Protein AF-A0A3A4XPN2-F1 (afdb_monomer_lite)

pLDDT: mean 94.7, std 4.21, range [78.62, 98.31]

Sequence (45 aa):
IRLMDGQEIRVITAKPMPINTDGEVTAYTPALFRVKKGLLPVFAP

Radius of gyration: 13.8 Å; chains: 1; bounding box: 25×20×35 Å

Foldseek 3Di:
DDDDDDQKDFDADPDWDFDDDPRDGDGTPRDIHGDDPPPDDDDDD

Secondary structure (DSSP, 8-state):
------SEEEE--SS--EEEETTEEEEESSEEEE--TTSS-----

Structure (mmCIF, N/CA/C/O 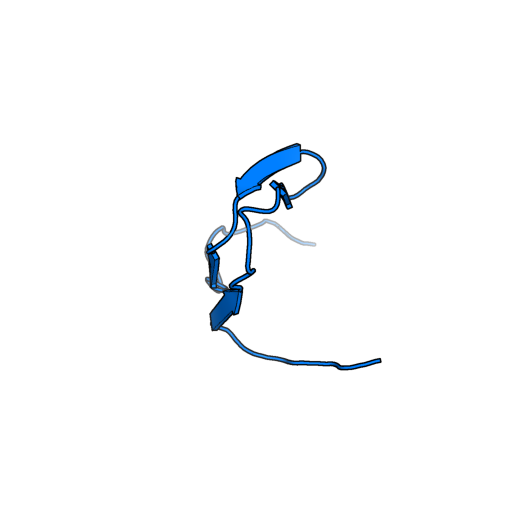backbone):
data_AF-A0A3A4XPN2-F1
#
_entry.id   AF-A0A3A4XPN2-F1
#
loop_
_atom_site.group_PDB
_atom_site.id
_atom_site.type_symbol
_atom_site.label_atom_id
_atom_site.label_alt_id
_atom_site.label_comp_id
_atom_site.label_asym_id
_atom_site.label_entity_id
_atom_site.label_seq_id
_atom_site.pdbx_PDB_ins_code
_atom_site.Cartn_x
_atom_site.Cartn_y
_atom_site.Cartn_z
_atom_site.occupancy
_atom_site.B_iso_or_equiv
_atom_site.auth_seq_id
_atom_site.auth_comp_id
_atom_site.auth_asym_id
_atom_site.auth_atom_id
_atom_site.pdbx_PDB_model_num
ATOM 1 N N . ILE A 1 1 ? -2.627 12.502 -17.524 1.00 78.81 1 ILE A N 1
ATOM 2 C CA . ILE A 1 1 ? -2.745 11.889 -16.176 1.00 78.81 1 ILE A CA 1
ATOM 3 C C . ILE A 1 1 ? -3.716 10.719 -16.298 1.00 78.81 1 ILE A C 1
ATOM 5 O O . ILE A 1 1 ? -4.719 10.883 -16.981 1.00 78.81 1 ILE A O 1
ATOM 9 N N . ARG A 1 2 ? -3.403 9.544 -15.738 1.00 91.94 2 ARG A N 1
ATOM 10 C CA . ARG A 1 2 ? -4.330 8.400 -15.669 1.00 91.94 2 ARG A CA 1
ATOM 11 C C . ARG A 1 2 ? -4.666 8.151 -14.202 1.00 91.94 2 ARG A C 1
ATOM 13 O O . ARG A 1 2 ? -3.750 8.134 -13.388 1.00 91.94 2 ARG A O 1
ATOM 20 N N . LEU A 1 3 ? -5.949 7.984 -13.896 1.00 94.00 3 LEU A N 1
ATOM 21 C CA . LEU A 1 3 ? -6.450 7.670 -12.560 1.00 94.00 3 LEU A CA 1
ATOM 22 C C . LEU A 1 3 ? -7.094 6.284 -12.603 1.00 94.00 3 LEU A C 1
ATOM 24 O O . LEU A 1 3 ? -7.802 5.967 -13.558 1.00 94.00 3 LEU A O 1
ATOM 28 N N . MET A 1 4 ? -6.827 5.470 -11.590 1.00 94.00 4 MET A N 1
ATOM 29 C CA . MET A 1 4 ? -7.435 4.155 -11.411 1.00 9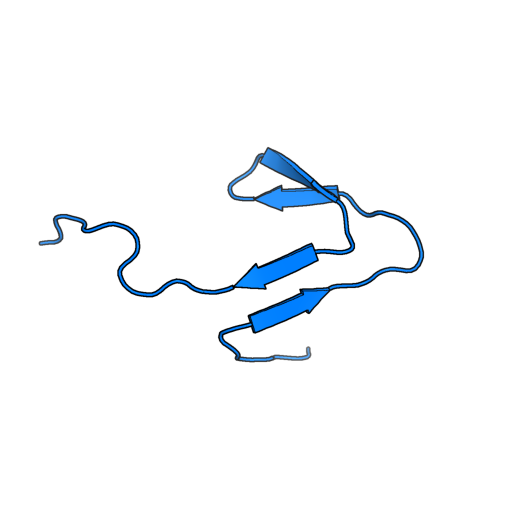4.00 4 MET A CA 1
ATOM 30 C C . MET A 1 4 ? -7.869 4.032 -9.954 1.00 94.00 4 MET A C 1
ATOM 32 O O . MET A 1 4 ? -7.145 4.481 -9.068 1.00 94.00 4 MET A O 1
ATOM 36 N N . ASP A 1 5 ? -9.030 3.427 -9.726 1.00 95.38 5 ASP A N 1
ATOM 37 C CA . ASP A 1 5 ? -9.532 3.068 -8.401 1.00 95.38 5 ASP A CA 1
ATOM 38 C C . ASP A 1 5 ? -9.739 1.551 -8.339 1.00 95.38 5 ASP A C 1
ATOM 40 O O . ASP A 1 5 ? -10.077 0.915 -9.342 1.00 95.38 5 ASP A O 1
ATOM 44 N N . GLY A 1 6 ? -9.485 0.959 -7.176 1.00 93.88 6 GLY A N 1
ATOM 45 C CA . GLY A 1 6 ? -9.550 -0.483 -6.988 1.00 93.88 6 GLY A CA 1
ATOM 46 C C . GLY A 1 6 ? -8.998 -0.925 -5.639 1.00 93.88 6 GLY A C 1
ATOM 47 O O . GLY A 1 6 ? -8.113 -0.300 -5.061 1.00 93.88 6 GLY A O 1
ATOM 48 N N . GLN A 1 7 ? -9.514 -2.044 -5.134 1.00 96.62 7 GLN A N 1
ATOM 49 C CA . GLN A 1 7 ? -9.050 -2.632 -3.872 1.00 96.62 7 GLN A CA 1
ATOM 50 C C . GLN A 1 7 ? -7.836 -3.546 -4.053 1.00 96.62 7 GLN A C 1
ATOM 52 O O . GLN A 1 7 ? -7.169 -3.869 -3.072 1.00 96.62 7 GLN A O 1
ATOM 57 N N . GLU A 1 8 ? -7.553 -3.960 -5.288 1.00 97.75 8 GLU A N 1
ATOM 58 C CA . GLU A 1 8 ? -6.437 -4.823 -5.645 1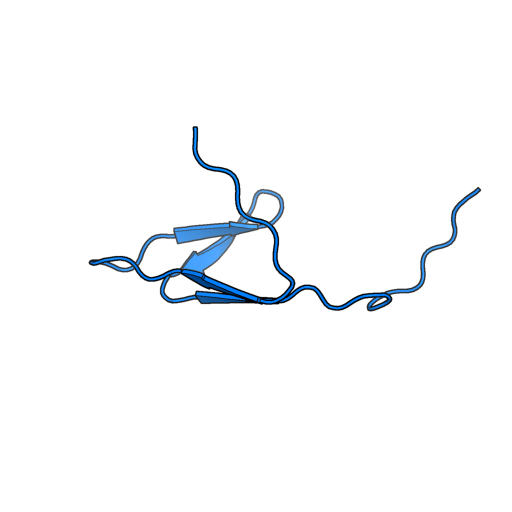.00 97.75 8 GLU A CA 1
ATOM 59 C C . GLU A 1 8 ? -5.818 -4.368 -6.966 1.00 97.75 8 GLU A C 1
ATOM 61 O O . GLU A 1 8 ? -6.512 -4.249 -7.975 1.00 97.75 8 GLU A O 1
ATOM 66 N N . ILE A 1 9 ? -4.510 -4.110 -6.957 1.00 97.12 9 ILE A N 1
ATOM 67 C CA . ILE A 1 9 ?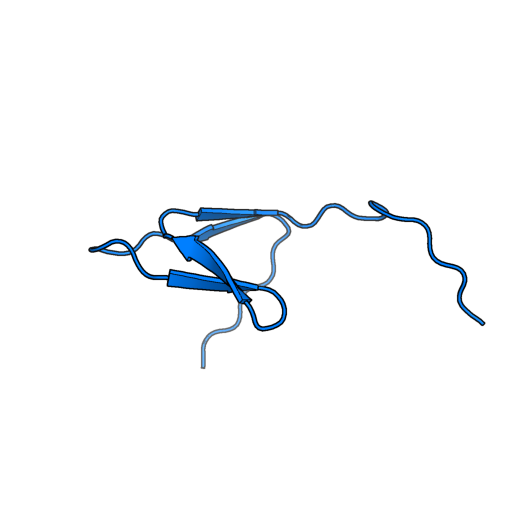 -3.760 -3.666 -8.134 1.00 97.12 9 ILE A CA 1
ATOM 68 C C . ILE A 1 9 ? -2.435 -4.416 -8.175 1.00 97.12 9 ILE A C 1
ATOM 70 O O . ILE A 1 9 ? -1.643 -4.369 -7.232 1.00 97.12 9 ILE A O 1
ATOM 74 N N . ARG A 1 10 ? -2.163 -5.092 -9.292 1.00 97.62 10 ARG A N 1
ATOM 75 C CA . ARG A 1 10 ? -0.866 -5.720 -9.542 1.00 97.62 10 ARG A CA 1
ATOM 76 C C . ARG A 1 10 ? -0.011 -4.810 -10.410 1.00 97.62 10 ARG A C 1
ATOM 78 O O . ARG A 1 10 ? -0.409 -4.458 -11.516 1.00 97.62 10 ARG A O 1
ATOM 85 N N . VAL A 1 11 ? 1.183 -4.486 -9.929 1.00 96.69 11 VAL A N 1
ATOM 86 C CA . VAL A 1 11 ? 2.161 -3.683 -10.667 1.00 96.69 11 VAL A CA 1
ATOM 87 C C . VAL A 1 11 ? 3.306 -4.583 -11.107 1.00 96.69 11 VAL A C 1
ATOM 89 O O . VAL A 1 11 ? 3.926 -5.272 -10.294 1.00 96.69 11 VAL A O 1
ATOM 92 N N . ILE A 1 12 ? 3.573 -4.587 -12.410 1.00 98.12 12 ILE A N 1
ATOM 93 C CA . ILE A 1 12 ? 4.632 -5.371 -13.048 1.00 98.12 12 ILE A CA 1
ATOM 94 C C . ILE A 1 12 ? 5.460 -4.414 -13.901 1.00 98.12 12 ILE A C 1
ATOM 96 O O . ILE A 1 12 ? 4.918 -3.552 -14.590 1.00 98.12 12 ILE A O 1
ATOM 100 N N . THR A 1 13 ? 6.776 -4.575 -13.861 1.00 98.12 13 THR A N 1
ATOM 101 C CA . THR A 1 13 ? 7.735 -3.794 -14.646 1.00 98.12 13 THR A CA 1
ATOM 102 C C . THR A 1 13 ? 8.709 -4.738 -15.341 1.00 98.12 13 THR A C 1
ATOM 104 O O . THR A 1 13 ? 8.867 -5.887 -14.936 1.00 98.12 13 THR A O 1
ATOM 107 N N . ALA A 1 14 ? 9.378 -4.256 -16.391 1.00 98.31 14 ALA A N 1
ATOM 108 C CA . ALA A 1 14 ? 10.321 -5.070 -17.160 1.00 98.31 14 ALA A CA 1
ATOM 109 C C . ALA A 1 14 ? 11.568 -5.493 -16.355 1.00 98.31 14 ALA A C 1
ATOM 111 O O . ALA A 1 14 ? 12.133 -6.553 -16.602 1.00 98.31 14 ALA A O 1
ATOM 112 N N . LYS A 1 15 ? 11.998 -4.668 -15.393 1.00 98.00 15 LYS A N 1
ATOM 113 C CA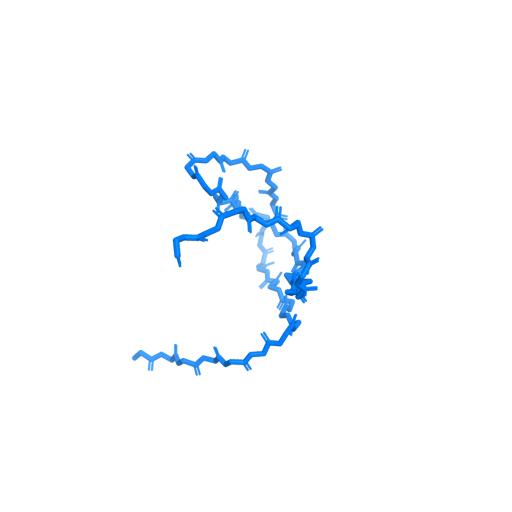 . LYS A 1 15 ? 13.057 -4.966 -14.416 1.00 98.00 15 LYS A CA 1
ATOM 114 C C . LYS A 1 15 ? 12.525 -4.694 -13.007 1.00 98.00 15 LYS A C 1
ATOM 116 O O . LYS A 1 15 ? 11.644 -3.838 -12.897 1.00 98.00 15 LYS A O 1
ATOM 121 N N . PRO A 1 16 ? 13.030 -5.361 -11.954 1.00 97.94 16 PRO A N 1
ATOM 122 C CA . PRO A 1 16 ? 12.648 -5.041 -10.582 1.00 97.94 16 PRO A CA 1
ATOM 123 C C . PRO A 1 16 ? 12.916 -3.568 -10.268 1.00 97.94 16 PRO A C 1
ATOM 125 O O . PRO A 1 16 ? 14.026 -3.078 -10.475 1.00 97.94 16 PRO A O 1
ATOM 128 N N . MET A 1 17 ? 11.892 -2.865 -9.794 1.00 97.81 17 MET A N 1
ATOM 129 C CA . MET A 1 17 ? 11.964 -1.456 -9.410 1.00 97.81 17 MET A CA 1
ATOM 130 C C . MET A 1 17 ? 11.701 -1.337 -7.909 1.00 97.81 17 MET A C 1
ATOM 132 O O . MET A 1 17 ? 10.781 -2.005 -7.431 1.00 97.81 17 MET A O 1
ATOM 136 N N . PRO A 1 18 ? 12.467 -0.515 -7.170 1.00 97.38 18 PRO A N 1
ATOM 137 C CA . PRO A 1 18 ? 12.243 -0.318 -5.742 1.00 97.38 18 PRO A CA 1
ATOM 138 C C . PRO A 1 18 ? 10.875 0.325 -5.489 1.00 97.38 18 PRO A C 1
ATOM 140 O O . PRO A 1 18 ? 10.446 1.215 -6.225 1.00 97.38 18 PRO A O 1
ATOM 143 N N . ILE A 1 19 ? 10.206 -0.120 -4.430 1.00 97.00 19 ILE A N 1
ATOM 144 C CA . ILE A 1 19 ? 8.916 0.389 -3.963 1.00 97.00 19 ILE A CA 1
ATOM 145 C C . ILE A 1 19 ? 9.167 1.153 -2.669 1.00 97.00 19 ILE A C 1
ATOM 147 O O . ILE A 1 19 ? 9.663 0.581 -1.699 1.00 97.00 19 ILE A O 1
ATOM 151 N N . ASN A 1 20 ? 8.817 2.438 -2.664 1.00 95.19 20 ASN A N 1
ATOM 152 C CA . ASN A 1 20 ? 8.817 3.251 -1.457 1.00 95.19 20 ASN A CA 1
ATOM 153 C C . ASN A 1 20 ? 7.451 3.137 -0.764 1.00 95.19 20 ASN A C 1
ATOM 155 O O . ASN A 1 20 ? 6.415 3.337 -1.403 1.00 95.19 20 ASN A O 1
ATOM 159 N N . THR A 1 21 ? 7.462 2.813 0.523 1.00 91.88 21 THR A N 1
ATOM 160 C CA . THR A 1 21 ? 6.292 2.799 1.404 1.00 91.88 21 THR A CA 1
ATOM 161 C C . THR A 1 21 ? 6.604 3.674 2.605 1.00 91.88 21 THR A C 1
ATOM 163 O O . THR A 1 21 ? 7.582 3.418 3.304 1.00 91.88 21 THR A O 1
ATOM 166 N N . ASP A 1 22 ? 5.795 4.709 2.824 1.00 91.00 22 ASP A N 1
ATOM 167 C CA . ASP A 1 22 ? 5.887 5.593 3.992 1.00 91.00 22 ASP A CA 1
ATOM 168 C C . ASP A 1 22 ? 7.278 6.231 4.213 1.00 91.00 22 ASP A C 1
ATOM 170 O O . ASP A 1 22 ? 7.651 6.562 5.334 1.00 91.00 22 ASP A O 1
ATOM 174 N N . GLY A 1 23 ? 8.049 6.437 3.137 1.00 90.88 23 GLY A N 1
ATOM 175 C CA . GLY A 1 23 ? 9.382 7.048 3.177 1.00 90.88 23 GLY A CA 1
ATOM 176 C C . GLY A 1 23 ? 10.544 6.056 3.080 1.00 90.88 23 GLY A C 1
ATOM 177 O O . GLY A 1 23 ? 11.660 6.477 2.777 1.00 90.88 23 GLY A O 1
ATOM 178 N N . GLU A 1 24 ? 10.300 4.752 3.214 1.00 94.88 24 GLU A N 1
ATOM 179 C CA . GLU A 1 24 ? 11.335 3.709 3.196 1.00 94.88 24 GLU A CA 1
ATOM 180 C C . GLU A 1 24 ? 11.186 2.769 1.990 1.00 94.88 24 GLU A C 1
ATOM 182 O O . GLU A 1 24 ? 10.079 2.480 1.536 1.00 94.88 24 GLU A O 1
ATOM 187 N N . VAL A 1 25 ? 12.302 2.265 1.445 1.00 89.00 25 VAL A N 1
ATOM 188 C CA . VAL A 1 25 ? 12.263 1.232 0.394 1.00 89.00 25 VAL A CA 1
ATOM 189 C C . VAL A 1 25 ? 12.159 -0.140 1.044 1.00 89.00 25 VAL A C 1
ATOM 191 O O . VAL A 1 25 ? 13.120 -0.619 1.641 1.00 89.00 25 VAL A O 1
ATOM 194 N N . THR A 1 26 ? 11.005 -0.786 0.892 1.00 90.31 26 THR A N 1
ATOM 195 C CA . THR A 1 26 ? 10.681 -2.033 1.607 1.00 90.31 26 THR A CA 1
ATOM 196 C C . THR A 1 26 ? 10.532 -3.246 0.689 1.00 90.31 26 THR A C 1
ATOM 198 O O . THR A 1 26 ? 10.651 -4.382 1.146 1.00 90.31 26 THR A O 1
ATOM 201 N N . ALA A 1 27 ? 10.296 -3.036 -0.611 1.00 95.81 27 ALA A N 1
ATOM 202 C CA . ALA A 1 27 ? 10.056 -4.106 -1.580 1.00 95.81 27 ALA A CA 1
ATOM 203 C C . ALA A 1 27 ? 10.461 -3.709 -3.012 1.00 95.81 27 ALA A C 1
ATOM 205 O O . ALA A 1 27 ? 10.857 -2.574 -3.270 1.00 95.81 27 ALA A O 1
ATOM 206 N N . TYR A 1 28 ? 10.338 -4.651 -3.953 1.00 98.06 28 TYR A N 1
ATOM 207 C CA . TYR A 1 28 ? 10.574 -4.442 -5.385 1.00 98.06 28 TYR A CA 1
ATOM 208 C C . TYR A 1 28 ? 9.429 -5.034 -6.212 1.00 98.06 28 TYR A C 1
ATOM 210 O O . TYR A 1 28 ? 8.780 -5.991 -5.789 1.00 98.06 28 TYR A O 1
ATOM 218 N N . THR A 1 29 ? 9.178 -4.492 -7.403 1.00 97.94 29 THR A N 1
ATOM 219 C CA . THR A 1 29 ? 8.229 -5.090 -8.353 1.00 97.94 29 THR A CA 1
ATOM 220 C C . THR A 1 29 ? 8.741 -6.432 -8.913 1.00 97.94 29 THR A C 1
ATOM 222 O O . THR A 1 29 ? 9.952 -6.610 -9.069 1.00 97.94 29 THR A O 1
ATOM 225 N N . PRO A 1 30 ? 7.843 -7.372 -9.277 1.00 98.06 30 PRO A N 1
ATOM 226 C CA . PRO A 1 30 ? 6.383 -7.246 -9.283 1.00 98.06 30 PRO A CA 1
ATOM 227 C C . PRO A 1 30 ? 5.769 -7.278 -7.877 1.00 98.06 30 PRO A C 1
ATOM 229 O O . PRO A 1 30 ? 6.202 -8.044 -7.024 1.00 98.06 30 PRO A O 1
ATOM 232 N N . ALA A 1 31 ? 4.718 -6.487 -7.662 1.00 97.44 31 ALA A N 1
ATOM 233 C CA . ALA A 1 31 ? 4.035 -6.398 -6.373 1.00 97.44 31 ALA A CA 1
ATOM 234 C C . ALA A 1 31 ? 2.511 -6.379 -6.531 1.00 97.44 31 ALA A C 1
ATOM 236 O O . ALA A 1 31 ? 1.976 -5.863 -7.518 1.00 97.44 31 ALA A O 1
ATOM 237 N N . LEU A 1 32 ? 1.819 -6.960 -5.550 1.00 97.38 32 LEU A N 1
ATOM 238 C CA . LEU A 1 32 ? 0.365 -6.928 -5.430 1.00 97.38 32 LEU A CA 1
ATOM 239 C C . LEU A 1 32 ? -0.017 -5.998 -4.281 1.00 97.38 32 LEU A C 1
ATOM 241 O O . LEU A 1 32 ? 0.246 -6.302 -3.119 1.00 97.38 32 LEU A O 1
ATOM 245 N N . PHE A 1 33 ? -0.667 -4.890 -4.612 1.00 96.31 33 PHE A N 1
ATOM 246 C CA . PHE A 1 33 ? -1.207 -3.944 -3.646 1.00 96.31 33 PHE A CA 1
ATOM 247 C C . PHE A 1 33 ? -2.651 -4.322 -3.336 1.00 96.31 33 PHE A C 1
ATOM 249 O O . PHE A 1 33 ? -3.436 -4.569 -4.254 1.00 96.31 33 PHE A O 1
ATOM 256 N N . ARG A 1 34 ? -2.999 -4.375 -2.047 1.00 96.94 34 ARG A N 1
ATOM 257 C CA . ARG A 1 34 ? -4.346 -4.698 -1.565 1.00 96.94 34 ARG A CA 1
ATOM 258 C C . ARG A 1 34 ? -4.752 -3.776 -0.428 1.00 96.94 34 ARG A C 1
ATOM 260 O O . ARG A 1 34 ? -4.025 -3.652 0.554 1.00 96.94 34 ARG A O 1
ATOM 267 N N . VAL A 1 35 ? -5.947 -3.204 -0.520 1.00 95.62 35 VAL A N 1
ATOM 268 C CA . VAL A 1 35 ? -6.541 -2.431 0.573 1.00 95.62 35 VAL A CA 1
ATOM 269 C C . VAL A 1 35 ? -7.271 -3.382 1.517 1.00 95.62 35 VAL A C 1
ATOM 271 O O . VAL A 1 35 ? -8.279 -3.984 1.150 1.00 95.62 35 VAL A O 1
ATOM 274 N N . LYS A 1 36 ? -6.790 -3.499 2.758 1.00 95.50 36 LYS A N 1
ATOM 275 C CA . LYS A 1 36 ? -7.513 -4.189 3.835 1.00 95.50 36 LYS A CA 1
ATOM 276 C C . LYS A 1 36 ? -8.267 -3.169 4.683 1.00 95.50 36 LYS A C 1
ATOM 278 O O . LYS A 1 36 ? -7.679 -2.490 5.521 1.00 95.50 36 LYS A O 1
ATOM 283 N N . LYS A 1 37 ? -9.575 -3.046 4.449 1.00 93.69 37 LYS A N 1
ATOM 284 C CA . LYS A 1 37 ? -10.439 -2.143 5.223 1.00 93.69 37 LYS A CA 1
ATOM 285 C C . LYS A 1 37 ? -10.509 -2.587 6.685 1.00 93.69 37 LYS A C 1
ATOM 287 O O . LYS A 1 37 ? -10.646 -3.776 6.951 1.00 93.69 37 LYS A O 1
ATOM 292 N N . GLY A 1 38 ? -10.434 -1.627 7.608 1.00 93.00 38 GLY A N 1
ATOM 293 C CA . GLY A 1 38 ? -10.542 -1.889 9.047 1.00 93.00 38 GLY A CA 1
ATOM 294 C C . GLY A 1 38 ? -9.408 -2.746 9.614 1.00 93.00 38 GLY A C 1
ATOM 295 O O . GLY A 1 38 ?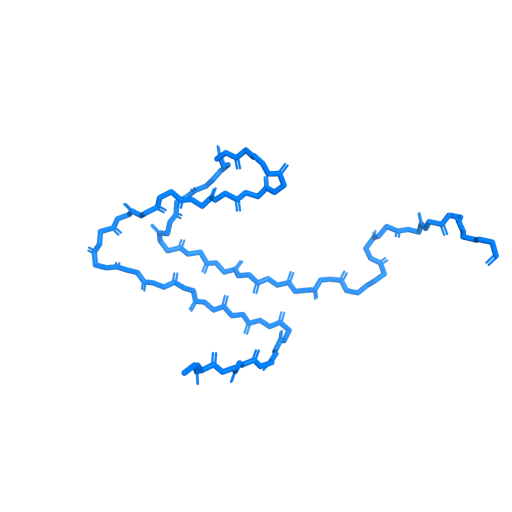 -9.621 -3.438 10.602 1.00 93.00 38 GLY A O 1
ATOM 296 N N . LEU A 1 39 ? -8.227 -2.743 8.981 1.00 95.88 39 LEU A N 1
ATOM 297 C CA . LEU A 1 39 ? -7.114 -3.600 9.397 1.00 95.88 39 LEU A CA 1
ATOM 298 C C . LEU A 1 39 ? -6.623 -3.285 10.814 1.00 95.88 39 LEU A C 1
ATOM 300 O O . LEU A 1 39 ? -6.284 -4.200 11.558 1.00 95.88 39 LEU A O 1
ATOM 304 N N . LEU A 1 40 ? -6.580 -2.002 11.170 1.00 95.19 40 LEU A N 1
ATOM 305 C CA . LEU A 1 40 ? -6.164 -1.539 12.484 1.00 95.19 40 LEU A CA 1
ATOM 306 C C . LEU A 1 40 ? -7.221 -0.563 13.018 1.00 95.19 40 LEU A C 1
ATOM 308 O O . LEU A 1 40 ? -7.489 0.440 12.349 1.00 95.19 40 LEU A O 1
ATOM 312 N N . PRO A 1 41 ? -7.843 -0.833 14.180 1.00 94.50 41 PRO A N 1
ATOM 313 C CA . PRO A 1 41 ? -8.697 0.146 14.831 1.00 94.50 41 PRO A CA 1
ATOM 314 C C . PRO A 1 41 ? -7.841 1.317 15.313 1.00 94.50 41 PRO A C 1
ATOM 316 O O . PRO A 1 41 ? -6.758 1.128 15.866 1.00 94.50 41 PRO A O 1
ATOM 319 N N . VAL A 1 42 ? -8.342 2.529 15.113 1.00 94.44 42 VAL A N 1
ATOM 320 C CA . VAL A 1 42 ? -7.690 3.759 15.561 1.00 94.44 42 VAL A CA 1
ATOM 321 C C . VAL A 1 42 ? -8.680 4.565 16.389 1.00 94.44 42 VAL A C 1
ATOM 323 O O . VAL A 1 42 ? -9.864 4.623 16.058 1.00 94.44 42 VAL A O 1
ATOM 326 N N . PHE A 1 43 ? -8.206 5.178 17.471 1.00 95.94 43 PHE A N 1
ATOM 327 C CA . PHE A 1 43 ? -8.980 6.195 18.174 1.00 95.94 43 PHE A CA 1
ATOM 328 C C . PHE A 1 43 ? -8.916 7.488 17.358 1.00 95.94 43 PHE A C 1
ATOM 330 O O . PHE A 1 43 ? -7.827 7.992 17.083 1.00 95.94 43 PHE A O 1
ATOM 337 N N . ALA A 1 44 ? -10.076 7.997 16.959 1.00 91.50 44 ALA A N 1
ATOM 338 C CA . ALA A 1 44 ? -10.234 9.259 16.247 1.00 91.50 44 ALA A CA 1
ATOM 339 C C . ALA A 1 44 ? -11.226 10.152 17.023 1.00 91.50 44 ALA A C 1
ATOM 341 O O . ALA A 1 44 ? -12.081 9.594 17.718 1.00 91.50 44 ALA A O 1
ATOM 342 N N . PRO A 1 45 ? -11.076 11.491 16.971 1.00 78.62 45 PRO A N 1
ATOM 343 C CA . PRO A 1 45 ? -11.954 12.436 17.664 1.00 78.62 45 PRO A CA 1
ATOM 344 C C . PRO A 1 45 ? -13.402 12.404 17.162 1.00 78.62 45 PRO A C 1
ATOM 346 O O . PRO A 1 45 ? -13.619 12.063 15.975 1.00 78.62 45 PRO A O 1
#